Protein AF-A0A3B8UDN6-F1 (afdb_monomer_lite)

Radius of gyration: 24.76 Å; chains: 1; bounding box: 52×38×62 Å

Foldseek 3Di:
DDPCPVVVVVLVVVLVCVPPDPPDLVNVLVVLVVCCVVVVDPPVRSVVVSVVVVVSVVVSVVVVVVVVVVVVVVVVVVVVVVVVVQVPDDPVVVVVVVVVVVVVVVVVVPPPDD

pLDDT: mean 71.59, std 10.96, range [37.34, 85.25]

Structure (mmCIF, N/CA/C/O backbone):
data_AF-A0A3B8UDN6-F1
#
_entry.id   AF-A0A3B8UDN6-F1
#
loop_
_atom_site.group_PDB
_atom_site.id
_atom_site.type_symbol
_atom_site.label_atom_id
_atom_site.label_alt_id
_atom_site.label_comp_id
_atom_site.label_asym_id
_atom_site.label_entity_id
_atom_site.label_seq_id
_atom_site.pdbx_PDB_ins_code
_atom_site.Cartn_x
_atom_site.Cartn_y
_atom_site.Cartn_z
_atom_site.occupancy
_atom_site.B_iso_or_equiv
_atom_site.auth_seq_id
_atom_site.auth_comp_id
_atom_site.auth_asym_id
_atom_site.auth_atom_id
_atom_site.pdbx_PDB_model_num
ATOM 1 N N . MET A 1 1 ? 6.795 -5.118 29.912 1.00 37.34 1 MET A N 1
ATOM 2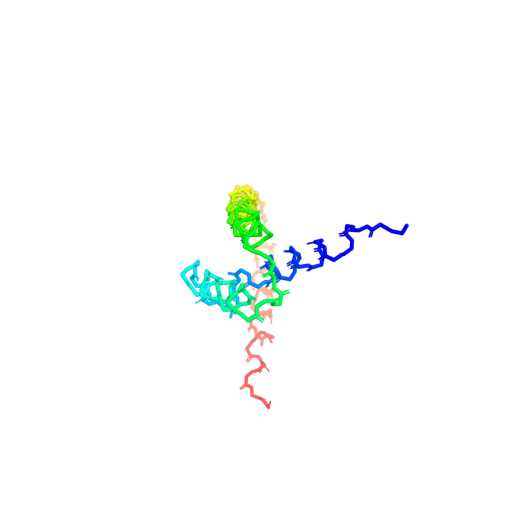 C CA . MET A 1 1 ? 6.367 -6.025 28.830 1.00 37.34 1 MET A CA 1
ATOM 3 C C . MET A 1 1 ? 5.442 -5.225 27.948 1.00 37.34 1 MET A C 1
ATOM 5 O O . MET A 1 1 ? 4.398 -4.778 28.404 1.00 37.34 1 MET A O 1
ATOM 9 N N . ASP A 1 2 ? 5.943 -4.901 26.768 1.00 42.41 2 ASP A N 1
ATOM 10 C CA . ASP A 1 2 ? 5.487 -3.802 25.929 1.00 42.41 2 ASP A CA 1
ATOM 11 C C . ASP A 1 2 ? 4.122 -4.082 25.298 1.00 42.41 2 ASP A C 1
ATOM 13 O O . ASP A 1 2 ? 3.952 -5.017 24.518 1.00 42.41 2 ASP A O 1
ATOM 17 N N . ASN A 1 3 ? 3.154 -3.214 25.591 1.00 46.75 3 ASN A N 1
ATOM 18 C CA . ASN A 1 3 ? 1.788 -3.275 25.061 1.00 46.75 3 ASN A CA 1
ATOM 19 C C . ASN A 1 3 ? 1.704 -2.937 23.549 1.00 46.75 3 ASN A C 1
ATOM 21 O O . ASN A 1 3 ? 0.618 -2.842 22.987 1.00 46.75 3 ASN A O 1
ATOM 25 N N . ASN A 1 4 ? 2.853 -2.759 22.885 1.00 55.75 4 ASN A N 1
ATOM 26 C CA . ASN A 1 4 ? 2.980 -2.408 21.468 1.00 55.75 4 ASN A CA 1
ATOM 27 C C . ASN A 1 4 ? 3.018 -3.624 20.530 1.00 55.75 4 ASN A C 1
ATOM 29 O O . ASN A 1 4 ? 2.789 -3.470 19.335 1.00 55.75 4 ASN A O 1
ATOM 33 N N . VAL A 1 5 ? 3.257 -4.837 21.041 1.00 57.72 5 VAL A N 1
ATOM 34 C CA . VAL A 1 5 ? 3.348 -6.047 20.197 1.00 57.72 5 VAL A CA 1
ATOM 35 C C . VAL A 1 5 ? 1.996 -6.407 19.568 1.00 57.72 5 VAL A C 1
ATOM 37 O O . VAL A 1 5 ? 1.943 -6.820 18.411 1.00 57.72 5 VAL A O 1
ATOM 40 N N . PHE A 1 6 ? 0.894 -6.202 20.296 1.00 56.00 6 PHE A N 1
ATOM 41 C CA . PHE A 1 6 ? -0.453 -6.497 19.797 1.00 56.00 6 PHE A CA 1
ATOM 42 C C . PHE A 1 6 ? -0.918 -5.470 18.750 1.00 56.00 6 PHE A C 1
ATOM 44 O O . PHE A 1 6 ? -1.445 -5.842 17.703 1.00 56.00 6 PHE A O 1
ATOM 51 N N . GLY A 1 7 ? -0.649 -4.181 18.990 1.00 64.69 7 GLY A N 1
ATOM 52 C CA . GLY A 1 7 ? -0.997 -3.098 18.065 1.00 64.69 7 GLY A CA 1
ATOM 53 C C . GLY A 1 7 ? -0.210 -3.149 16.752 1.00 64.69 7 GLY A C 1
ATOM 54 O O . GLY A 1 7 ? -0.803 -3.026 15.680 1.00 64.69 7 GLY A O 1
ATOM 55 N N . ASP A 1 8 ? 1.103 -3.392 16.812 1.00 63.53 8 ASP A N 1
ATOM 56 C CA . ASP A 1 8 ? 1.938 -3.498 15.607 1.00 63.53 8 ASP A CA 1
ATOM 57 C C . ASP A 1 8 ? 1.664 -4.773 14.807 1.00 63.53 8 ASP A C 1
ATOM 59 O O . ASP A 1 8 ? 1.724 -4.749 13.577 1.00 63.53 8 ASP A O 1
ATOM 63 N N . GLY A 1 9 ? 1.330 -5.880 15.477 1.00 67.06 9 GLY A N 1
ATOM 64 C CA . GLY A 1 9 ? 0.936 -7.123 14.815 1.00 67.06 9 GLY A CA 1
ATOM 65 C C . GLY A 1 9 ? -0.326 -6.947 13.969 1.00 67.06 9 GLY A C 1
ATOM 66 O O . GLY A 1 9 ? -0.340 -7.324 12.798 1.00 67.06 9 GLY A O 1
ATOM 67 N N . ILE A 1 10 ? -1.354 -6.296 14.523 1.00 68.44 10 ILE A N 1
ATOM 68 C CA . ILE A 1 10 ? -2.593 -5.983 13.795 1.00 68.44 10 ILE A CA 1
ATOM 69 C C . ILE A 1 10 ? -2.317 -5.001 12.654 1.00 68.44 10 ILE A C 1
ATOM 71 O O . ILE A 1 10 ? -2.783 -5.226 11.541 1.00 68.44 10 ILE A O 1
ATOM 75 N N . LYS A 1 11 ? -1.510 -3.956 12.880 1.00 65.12 11 LYS A N 1
ATOM 76 C CA . LYS A 1 11 ? -1.133 -2.996 11.827 1.00 65.12 11 LYS A CA 1
ATOM 77 C C . LYS A 1 11 ? -0.408 -3.677 10.668 1.00 65.12 11 LYS A C 1
ATOM 79 O O . LYS A 1 11 ? -0.751 -3.426 9.517 1.00 65.12 11 LYS A O 1
ATOM 84 N N . LYS A 1 12 ? 0.538 -4.577 10.951 1.00 67.00 12 LYS A N 1
ATOM 85 C CA . LYS A 1 12 ? 1.259 -5.349 9.926 1.00 67.00 12 LYS A CA 1
ATOM 86 C C . LYS A 1 12 ? 0.351 -6.320 9.179 1.00 67.00 12 LYS A C 1
ATOM 88 O O . LYS A 1 12 ? 0.477 -6.425 7.966 1.00 67.00 12 LYS A O 1
ATOM 93 N N . LEU A 1 13 ? -0.575 -6.983 9.870 1.00 70.88 13 LEU A N 1
ATOM 94 C CA . LEU A 1 13 ? -1.567 -7.850 9.229 1.00 70.88 13 LEU A CA 1
ATOM 95 C C . LEU A 1 13 ? -2.524 -7.058 8.334 1.00 70.88 13 LEU A C 1
ATOM 97 O O . LEU A 1 13 ? -2.817 -7.499 7.227 1.00 70.88 13 LEU A O 1
ATOM 101 N N . VAL A 1 14 ? -2.961 -5.874 8.771 1.00 68.69 14 VAL A N 1
ATOM 102 C CA . VAL A 1 14 ? -3.759 -4.958 7.946 1.00 68.69 14 VAL A CA 1
ATOM 103 C C . VAL A 1 14 ? -2.954 -4.524 6.721 1.00 68.69 14 VAL A C 1
ATOM 105 O O . VAL A 1 14 ? -3.445 -4.689 5.614 1.00 68.69 14 VAL A O 1
ATOM 108 N N . LEU A 1 15 ? -1.706 -4.073 6.887 1.00 67.81 15 LEU A N 1
ATOM 109 C CA . LEU A 1 15 ? -0.799 -3.679 5.796 1.00 67.81 15 LEU A CA 1
ATOM 110 C C . LEU A 1 15 ? -0.564 -4.800 4.775 1.00 67.81 15 LEU A C 1
ATOM 112 O O . LEU A 1 15 ? -0.652 -4.569 3.573 1.00 67.81 15 LEU A O 1
ATOM 116 N N . MET A 1 16 ? -0.318 -6.022 5.249 1.00 74.56 16 MET A N 1
ATOM 117 C CA . MET A 1 16 ? -0.150 -7.209 4.405 1.00 74.56 16 MET A CA 1
ATOM 118 C C . MET A 1 16 ? -1.474 -7.643 3.746 1.00 74.56 16 MET A C 1
ATOM 120 O O . MET A 1 16 ? -1.466 -8.327 2.727 1.00 74.56 16 MET A O 1
ATOM 124 N N . GLY A 1 17 ? -2.609 -7.220 4.313 1.00 66.62 17 GLY A N 1
A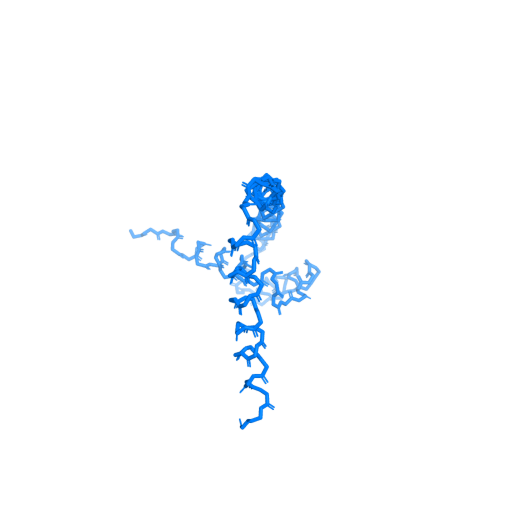TOM 125 C CA . GLY A 1 17 ? -3.967 -7.496 3.850 1.00 66.62 17 GLY A CA 1
ATOM 126 C C . GLY A 1 17 ? -4.593 -6.424 2.951 1.00 66.62 17 GLY A C 1
ATOM 127 O O . GLY A 1 17 ? -5.655 -6.698 2.390 1.00 66.62 17 GLY A O 1
ATOM 128 N N . ILE A 1 18 ? -3.956 -5.257 2.748 1.00 64.81 18 ILE A N 1
ATOM 129 C CA . ILE A 1 18 ? -4.474 -4.154 1.901 1.00 64.81 18 ILE A CA 1
ATOM 130 C C . ILE A 1 18 ? -4.738 -4.606 0.445 1.00 64.81 18 ILE A C 1
ATOM 132 O O . ILE A 1 18 ? -5.525 -3.976 -0.254 1.00 64.81 18 ILE A O 1
ATOM 136 N N . GLY A 1 19 ? -4.176 -5.739 0.001 1.00 54.81 19 GLY A N 1
ATOM 137 C CA . GLY A 1 19 ? -4.468 -6.342 -1.309 1.00 54.81 19 GLY A CA 1
ATOM 138 C C . GLY A 1 19 ? -5.398 -7.566 -1.315 1.00 54.81 19 GLY A C 1
ATOM 139 O O . GLY A 1 19 ? -5.862 -7.949 -2.384 1.00 54.81 19 GLY A O 1
ATOM 140 N N . ALA A 1 20 ? -5.674 -8.206 -0.172 1.00 57.44 20 ALA A N 1
ATOM 141 C CA . ALA A 1 20 ? -6.259 -9.558 -0.145 1.00 57.44 20 ALA A CA 1
ATOM 142 C C . ALA A 1 20 ? -7.767 -9.608 0.161 1.00 57.44 20 ALA A C 1
ATOM 144 O O . ALA A 1 20 ? -8.419 -10.612 -0.117 1.00 57.44 20 ALA A O 1
ATOM 145 N N . VAL A 1 21 ? -8.345 -8.548 0.729 1.00 53.75 21 VAL A N 1
ATOM 146 C CA . VAL A 1 21 ? -9.756 -8.528 1.127 1.00 53.75 21 VAL A CA 1
ATOM 147 C C . VAL A 1 21 ? -10.350 -7.147 0.889 1.00 53.75 21 VAL A C 1
ATOM 149 O O . VAL A 1 21 ? -9.946 -6.166 1.501 1.00 53.75 21 VAL A O 1
ATOM 152 N N . 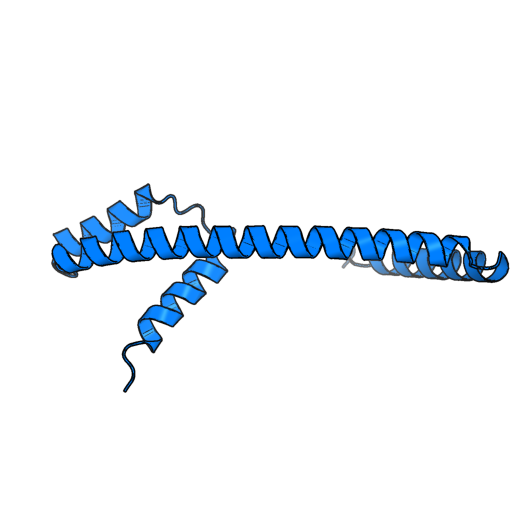ALA A 1 22 ? -11.369 -7.070 0.039 1.00 54.25 22 ALA A N 1
ATOM 153 C CA . ALA A 1 22 ? -12.259 -5.921 -0.087 1.00 54.25 22 ALA A CA 1
ATOM 154 C C . ALA A 1 22 ? -13.107 -5.720 1.194 1.00 54.25 22 ALA A C 1
ATOM 156 O O . ALA A 1 22 ? -14.338 -5.761 1.159 1.00 54.25 22 ALA A O 1
ATOM 157 N N . VAL A 1 23 ? -12.467 -5.548 2.355 1.00 53.81 23 VAL A N 1
ATOM 158 C CA . VAL A 1 23 ? -13.132 -5.107 3.584 1.00 53.81 23 VAL A CA 1
ATOM 159 C C . VAL A 1 23 ? -13.271 -3.598 3.473 1.00 53.81 23 VAL A C 1
ATOM 161 O O . VAL A 1 23 ? -12.357 -2.839 3.787 1.00 53.81 23 VAL A O 1
ATOM 164 N N . THR A 1 24 ? -14.411 -3.148 2.957 1.00 58.09 24 THR A N 1
ATOM 165 C CA . THR A 1 24 ? -14.749 -1.726 2.981 1.00 58.09 24 THR A CA 1
ATOM 166 C C . THR A 1 24 ? -14.874 -1.270 4.435 1.00 58.09 24 THR A C 1
ATOM 168 O O . THR A 1 24 ? -15.281 -2.041 5.310 1.00 58.09 24 THR A O 1
ATOM 171 N N . ALA A 1 25 ? -14.530 -0.008 4.713 1.00 61.25 25 ALA A N 1
ATOM 172 C CA . ALA A 1 25 ? -14.611 0.566 6.061 1.00 61.25 25 ALA A CA 1
ATOM 173 C C . ALA A 1 25 ? -15.994 0.357 6.723 1.00 61.25 25 ALA A C 1
ATOM 175 O O . ALA A 1 25 ? -16.092 0.276 7.946 1.00 61.25 25 ALA A O 1
ATOM 176 N N . GLU A 1 26 ? -17.045 0.207 5.911 1.00 63.50 26 GLU A N 1
ATOM 177 C CA . GLU A 1 26 ? -18.417 -0.105 6.317 1.00 63.50 26 GLU A CA 1
ATOM 178 C C . GLU A 1 26 ? -18.540 -1.457 7.040 1.00 63.50 26 GLU A C 1
ATOM 180 O O . GLU A 1 26 ? -19.198 -1.528 8.078 1.00 63.50 26 GLU A O 1
ATOM 185 N N . LYS A 1 27 ? -17.866 -2.516 6.565 1.00 67.75 27 LYS A N 1
ATOM 186 C CA . LYS A 1 27 ? -17.884 -3.831 7.234 1.00 67.75 27 LYS A CA 1
ATOM 187 C C . LYS A 1 27 ? -17.067 -3.840 8.524 1.00 67.75 27 LYS A C 1
ATOM 189 O O . LYS A 1 27 ? -17.464 -4.479 9.494 1.00 67.75 27 LYS A O 1
ATOM 194 N N . SER A 1 28 ? -15.967 -3.091 8.572 1.00 67.62 28 SER A N 1
ATOM 195 C CA . SER A 1 28 ? -15.150 -2.966 9.786 1.00 67.62 28 SER A CA 1
ATOM 196 C C . SER A 1 28 ? -15.903 -2.253 10.913 1.00 67.62 28 SER A C 1
ATOM 198 O O . SER A 1 28 ? -15.789 -2.650 12.070 1.00 67.62 28 SER A O 1
ATOM 200 N N . GLN A 1 29 ? -16.730 -1.252 10.585 1.00 71.50 29 GLN A N 1
ATOM 201 C CA . GLN A 1 29 ? -17.605 -0.603 11.568 1.00 71.50 29 GLN A CA 1
ATOM 202 C C . GLN A 1 29 ? -18.649 -1.569 12.136 1.00 71.50 29 GLN A C 1
ATOM 204 O O . GLN A 1 29 ? -18.855 -1.575 13.344 1.00 71.50 29 GLN A O 1
ATOM 209 N N . GLN A 1 30 ? -19.243 -2.429 11.303 1.00 74.56 30 GLN A N 1
ATOM 210 C CA . GLN A 1 30 ? -20.209 -3.432 11.764 1.00 74.56 30 GLN A CA 1
ATOM 211 C C . GLN A 1 30 ? -19.590 -4.437 12.741 1.00 74.56 30 GLN A C 1
ATOM 213 O O . GLN A 1 30 ? -20.197 -4.725 13.766 1.00 74.56 30 GLN A O 1
ATOM 218 N N . ILE A 1 31 ? -18.374 -4.920 12.46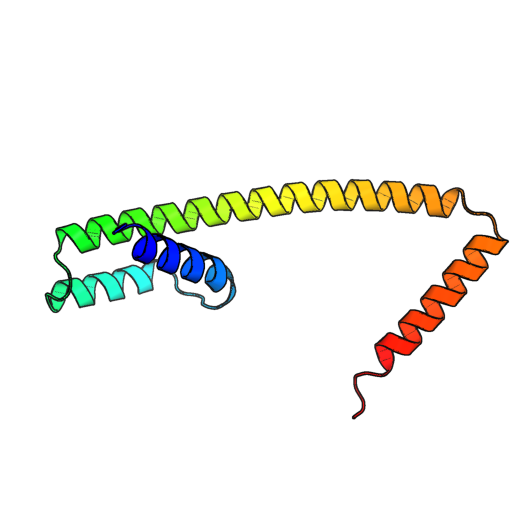8 1.00 76.19 31 ILE A N 1
ATOM 219 C CA . ILE A 1 31 ? -17.676 -5.872 13.349 1.00 76.19 31 ILE A CA 1
ATOM 220 C C . ILE A 1 31 ? -17.369 -5.226 14.705 1.00 76.19 31 ILE A C 1
ATOM 222 O O . ILE A 1 31 ? -17.613 -5.828 15.749 1.00 76.19 31 ILE A O 1
ATOM 226 N N . VAL A 1 32 ? -16.873 -3.984 14.705 1.00 76.06 32 VAL A N 1
ATOM 227 C CA . VAL A 1 32 ? -16.614 -3.244 15.949 1.00 76.06 32 VAL A CA 1
ATOM 228 C C . VAL A 1 32 ? -17.918 -2.997 16.713 1.00 76.06 32 VAL A C 1
ATOM 230 O O . VAL A 1 32 ? -17.971 -3.252 17.913 1.00 76.06 32 VAL A O 1
ATOM 233 N N . ASP A 1 33 ? -18.986 -2.578 16.033 1.00 78.19 33 ASP A N 1
ATOM 234 C CA . ASP A 1 33 ? -20.295 -2.349 16.653 1.00 78.19 33 ASP A CA 1
ATOM 235 C C . ASP A 1 33 ? -20.917 -3.640 17.215 1.00 78.19 33 ASP A C 1
ATOM 237 O O . ASP A 1 33 ? -21.582 -3.602 18.252 1.00 78.19 33 ASP A O 1
ATOM 241 N N . GLU A 1 34 ? -20.707 -4.794 16.579 1.00 79.25 34 GLU A N 1
ATOM 242 C CA . GLU A 1 34 ? -21.141 -6.094 17.102 1.00 79.25 34 GLU A CA 1
ATOM 243 C C . GLU A 1 34 ? -20.367 -6.500 18.360 1.00 79.25 34 GLU A C 1
ATOM 245 O O . GLU A 1 34 ? -20.981 -6.974 19.316 1.00 79.25 34 GLU A O 1
ATOM 250 N N . LEU A 1 35 ? -19.053 -6.266 18.402 1.00 75.69 35 LEU A N 1
ATOM 251 C CA . LEU A 1 35 ? -18.220 -6.520 19.584 1.00 75.69 35 LEU A CA 1
ATOM 252 C C . LEU A 1 35 ? -18.572 -5.574 20.746 1.00 75.69 35 LEU A C 1
ATOM 254 O O . LEU A 1 35 ? -18.590 -5.998 21.902 1.00 75.69 35 LEU A O 1
ATOM 258 N N . VAL A 1 36 ? -18.941 -4.324 20.443 1.00 78.81 36 VAL A N 1
ATOM 259 C CA . VAL A 1 36 ? -19.492 -3.366 21.417 1.00 78.81 36 VAL A CA 1
ATOM 260 C C . VAL A 1 36 ? -20.842 -3.851 21.955 1.00 78.81 36 VAL A C 1
ATOM 262 O O . VAL A 1 36 ? -21.059 -3.877 23.165 1.00 78.81 36 VAL A O 1
ATOM 265 N N . LYS A 1 37 ? -21.762 -4.264 21.072 1.00 78.06 37 LYS A N 1
ATOM 266 C CA . LYS A 1 37 ? -23.099 -4.754 21.460 1.00 78.06 37 LYS A CA 1
ATOM 267 C C . LYS A 1 37 ? -23.045 -6.037 22.284 1.00 78.06 37 LYS A C 1
ATOM 269 O O . LYS A 1 37 ? -23.886 -6.218 23.160 1.00 78.06 37 LYS A O 1
ATOM 274 N N . LYS A 1 38 ? -22.077 -6.916 22.014 1.00 82.50 38 LYS A N 1
ATOM 275 C CA . LYS A 1 38 ? -21.834 -8.137 22.797 1.00 82.50 38 LYS A CA 1
ATOM 276 C C . LYS A 1 38 ? -21.133 -7.868 24.134 1.00 82.50 38 LYS A C 1
ATOM 278 O O . LYS A 1 38 ? -21.039 -8.782 24.947 1.00 82.50 38 LYS A O 1
ATOM 283 N N . GLY A 1 39 ? -20.666 -6.639 24.376 1.00 75.94 39 GLY A N 1
ATOM 284 C CA . GLY A 1 39 ? -19.907 -6.271 25.573 1.00 75.94 39 GLY A CA 1
ATOM 285 C C . GLY A 1 39 ? -18.472 -6.810 25.590 1.00 75.94 39 GLY A C 1
ATOM 286 O O . GLY A 1 39 ? -17.808 -6.710 26.617 1.00 75.94 39 GLY A O 1
ATOM 287 N N . GLU A 1 40 ? -17.989 -7.367 24.472 1.00 75.69 40 GLU A N 1
ATOM 288 C CA . GLU A 1 40 ? -16.604 -7.836 24.304 1.00 75.69 40 GLU A CA 1
ATOM 289 C C . GLU A 1 40 ? -15.618 -6.662 24.183 1.00 75.69 40 GLU A C 1
ATOM 291 O O . GLU A 1 40 ? -14.440 -6.791 24.508 1.00 75.69 40 GLU A O 1
ATOM 296 N N . ILE A 1 41 ? -16.113 -5.501 23.747 1.00 81.00 41 ILE A N 1
ATOM 297 C CA . ILE A 1 41 ? -15.395 -4.227 23.701 1.00 81.00 41 ILE A CA 1
ATOM 298 C C . ILE A 1 41 ? -16.266 -3.144 24.347 1.00 81.00 41 ILE A C 1
ATOM 300 O O . ILE A 1 41 ? -17.491 -3.148 24.218 1.00 81.00 41 ILE A O 1
ATOM 304 N N . THR A 1 42 ? -15.650 -2.177 25.024 1.00 81.19 42 THR A N 1
ATOM 305 C CA . THR A 1 42 ? -16.390 -1.008 25.522 1.00 81.19 42 THR A CA 1
ATOM 306 C C . THR A 1 42 ? -16.661 -0.010 24.392 1.00 81.19 42 THR A C 1
ATOM 308 O O . THR A 1 42 ? -15.885 0.112 23.445 1.00 81.19 42 THR A O 1
ATOM 311 N N . VAL A 1 43 ? -17.760 0.746 24.486 1.00 77.31 43 VAL A N 1
ATOM 312 C CA . VAL A 1 43 ? -18.146 1.751 23.472 1.00 77.31 43 VAL A CA 1
ATOM 313 C C . VAL A 1 43 ? -17.028 2.772 23.223 1.00 77.31 43 VAL A C 1
ATOM 315 O O . VAL A 1 43 ? -16.823 3.194 22.085 1.00 77.31 43 VAL A O 1
ATOM 318 N N . GLU A 1 44 ? -16.304 3.175 24.269 1.00 78.88 44 GLU A N 1
ATOM 319 C CA . GLU A 1 44 ? -15.181 4.112 24.148 1.00 78.88 44 GLU A CA 1
ATOM 320 C C . GLU A 1 44 ? -14.006 3.493 23.384 1.00 78.88 44 GLU A C 1
ATOM 322 O O . GLU A 1 44 ? -13.545 4.083 22.407 1.00 78.88 44 GLU A O 1
ATOM 327 N N . GLN A 1 45 ? -13.616 2.258 23.717 1.00 71.06 45 GLN A N 1
ATOM 328 C CA . GLN A 1 45 ? -12.549 1.543 23.008 1.00 71.06 45 GLN A CA 1
ATOM 329 C C . GLN A 1 45 ? -12.906 1.252 21.546 1.00 71.06 45 GLN A C 1
ATOM 331 O O . GLN A 1 45 ? -12.050 1.352 20.671 1.00 71.06 45 GLN A O 1
ATOM 336 N N . GLY A 1 46 ? -14.169 0.932 21.246 1.00 77.81 46 GLY A N 1
ATOM 337 C CA . GLY A 1 46 ? -14.626 0.716 19.871 1.00 77.81 46 GLY A CA 1
ATOM 338 C C . GLY A 1 46 ? -14.524 1.983 19.012 1.00 77.81 46 GLY A C 1
ATOM 339 O O . GLY A 1 46 ? -14.138 1.920 17.841 1.00 77.81 46 GLY A O 1
ATOM 340 N N . LYS A 1 47 ? -14.809 3.156 19.595 1.00 81.31 47 LYS A N 1
ATOM 341 C CA . LYS A 1 47 ? -14.664 4.450 18.909 1.00 81.31 47 LYS A CA 1
ATOM 342 C C . LYS A 1 47 ? -13.202 4.802 18.654 1.00 81.31 47 LYS A C 1
ATOM 344 O O . LYS A 1 47 ? -12.882 5.201 17.533 1.00 81.31 47 LYS A O 1
ATOM 349 N N . GLU A 1 48 ? -12.337 4.632 19.651 1.00 83.56 48 GLU A N 1
ATOM 350 C CA . GLU A 1 48 ? -10.894 4.849 19.497 1.00 83.56 48 GLU A CA 1
ATOM 351 C C . GLU A 1 48 ? -10.301 3.903 18.448 1.00 83.56 48 GLU A C 1
ATOM 353 O O . GLU A 1 48 ? -9.627 4.357 17.524 1.00 83.56 48 GLU A O 1
ATOM 358 N N . LEU A 1 49 ? -10.650 2.615 18.500 1.00 79.25 49 LEU A N 1
ATOM 359 C CA . LEU A 1 49 ? -10.196 1.613 17.535 1.00 79.25 49 LEU A CA 1
ATOM 360 C C . LEU A 1 49 ? -10.628 1.953 16.103 1.00 79.25 49 L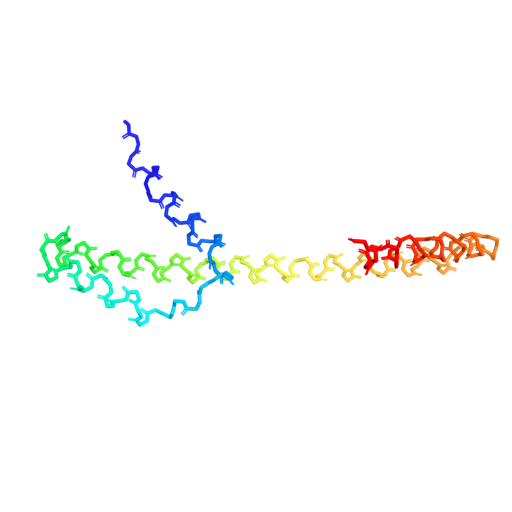EU A C 1
ATOM 362 O O . LEU A 1 49 ? -9.828 1.848 15.175 1.00 79.25 49 LEU A O 1
ATOM 366 N N . ASN A 1 50 ? -11.871 2.400 15.903 1.00 78.12 50 ASN A N 1
ATOM 367 C CA . ASN A 1 50 ? -12.364 2.808 14.585 1.00 78.12 50 ASN A CA 1
ATOM 368 C C . ASN A 1 50 ? -11.597 4.026 14.038 1.00 78.12 50 ASN A C 1
ATOM 370 O O . ASN A 1 50 ? -11.303 4.094 12.843 1.00 78.12 50 ASN A O 1
ATOM 374 N N . GLN A 1 51 ? -11.257 4.991 14.897 1.00 83.38 51 GLN A N 1
ATOM 375 C CA . GLN A 1 51 ? -10.471 6.160 14.497 1.00 83.38 51 GLN A CA 1
ATOM 376 C C . GLN A 1 51 ? -9.017 5.797 14.189 1.00 83.38 51 GLN A C 1
ATOM 378 O O . GLN A 1 51 ? -8.482 6.242 13.168 1.00 83.38 51 GLN A O 1
ATOM 383 N N . GLU A 1 52 ? -8.390 4.973 15.028 1.00 80.44 52 GLU A N 1
ATOM 384 C CA . GLU A 1 52 ? -7.007 4.549 14.829 1.00 80.44 52 GLU A CA 1
ATOM 385 C C . GLU A 1 52 ? -6.874 3.678 13.577 1.00 80.44 52 GLU A C 1
ATOM 387 O O . GLU A 1 52 ? -5.996 3.933 12.755 1.00 80.44 52 GLU A O 1
ATOM 392 N N . LEU A 1 53 ? -7.804 2.746 13.351 1.00 79.00 53 LEU A N 1
ATOM 393 C CA . LEU A 1 53 ? -7.827 1.911 12.151 1.00 79.00 53 LEU A CA 1
ATOM 394 C C . LEU A 1 53 ? -7.971 2.752 10.876 1.00 79.00 53 LEU A C 1
ATOM 396 O O . LEU A 1 53 ? -7.188 2.583 9.942 1.00 79.00 53 LEU A O 1
ATOM 400 N N . LYS A 1 54 ? -8.917 3.704 10.840 1.00 79.25 54 LYS A N 1
ATOM 401 C CA . LYS A 1 54 ? -9.088 4.620 9.694 1.00 79.25 54 LYS A CA 1
ATOM 402 C C . LYS A 1 54 ? -7.818 5.421 9.415 1.00 79.25 54 LYS A C 1
ATOM 404 O O . LYS A 1 54 ? -7.428 5.579 8.258 1.00 79.25 54 LYS A O 1
ATOM 409 N N . ARG A 1 55 ? -7.158 5.911 10.466 1.00 84.50 55 ARG A N 1
ATOM 410 C CA . ARG A 1 55 ? -5.912 6.675 10.349 1.00 84.50 55 ARG A CA 1
ATOM 411 C C . ARG A 1 55 ? -4.748 5.803 9.878 1.00 84.50 55 ARG A C 1
ATOM 413 O O . ARG A 1 55 ? -3.985 6.249 9.027 1.00 84.50 55 ARG A O 1
ATOM 420 N N . SER A 1 56 ? -4.624 4.581 10.396 1.00 78.25 56 SER A N 1
ATOM 421 C CA . SER A 1 56 ? -3.598 3.621 9.979 1.00 78.25 56 SER A CA 1
ATOM 422 C C . SER A 1 56 ? -3.757 3.227 8.515 1.00 78.25 56 SER A C 1
ATOM 424 O O . SER A 1 56 ? -2.787 3.317 7.775 1.00 78.25 56 SER A O 1
ATOM 426 N N . VAL A 1 57 ? -4.970 2.885 8.072 1.00 75.94 57 VAL A N 1
ATOM 427 C CA . VAL A 1 57 ? -5.226 2.520 6.668 1.00 75.94 57 VAL A CA 1
ATOM 428 C C . VAL A 1 57 ? -4.906 3.678 5.727 1.00 75.94 57 VAL A C 1
ATOM 430 O O . VAL A 1 57 ? -4.219 3.473 4.730 1.00 75.94 57 VAL A O 1
ATOM 433 N N . LYS A 1 58 ? -5.347 4.901 6.052 1.00 77.69 58 LYS A N 1
ATOM 434 C CA . LYS A 1 58 ? -5.062 6.075 5.217 1.00 77.69 58 LYS A CA 1
ATOM 435 C C . LYS A 1 58 ? -3.559 6.341 5.102 1.00 77.69 58 LYS A C 1
ATOM 437 O O . LYS A 1 58 ? -3.065 6.496 3.993 1.00 77.69 58 LYS A O 1
ATOM 442 N N . LYS A 1 59 ? -2.841 6.332 6.228 1.00 79.44 59 LYS A N 1
ATOM 443 C CA . LYS A 1 59 ? -1.391 6.549 6.239 1.00 79.44 59 LYS A CA 1
ATOM 444 C C . LYS A 1 59 ? -0.648 5.468 5.451 1.00 79.44 59 LYS A C 1
ATOM 446 O O . LYS A 1 59 ? 0.223 5.787 4.659 1.00 79.44 59 LYS A O 1
ATOM 451 N N . SER A 1 60 ? -1.016 4.200 5.628 1.00 76.88 60 SER A N 1
ATOM 452 C CA . SER A 1 60 ? -0.418 3.099 4.870 1.00 76.88 60 SER A CA 1
ATOM 453 C C . SER A 1 60 ? -0.667 3.215 3.368 1.00 76.88 60 SER A C 1
ATOM 455 O O . SER A 1 60 ? 0.208 2.863 2.587 1.00 76.88 60 SER A O 1
ATOM 457 N N . PHE A 1 61 ? -1.832 3.720 2.955 1.00 77.31 61 PHE A N 1
ATOM 458 C CA . PHE A 1 61 ? -2.114 3.978 1.546 1.00 77.31 61 PHE A CA 1
ATOM 459 C C . PHE A 1 61 ? -1.239 5.109 0.989 1.00 77.31 61 PHE A C 1
ATOM 461 O O . PHE A 1 61 ? -0.642 4.944 -0.068 1.00 77.31 61 PHE A O 1
ATOM 468 N N . GLU A 1 62 ? -1.105 6.214 1.727 1.00 77.75 62 GLU A N 1
ATOM 469 C CA . GLU A 1 62 ? -0.222 7.334 1.367 1.00 77.75 62 GLU A CA 1
ATOM 470 C C . GLU A 1 62 ? 1.253 6.890 1.280 1.00 77.75 62 GLU A C 1
ATOM 472 O O . GLU A 1 62 ? 1.937 7.228 0.317 1.00 77.75 62 GLU A O 1
ATOM 477 N N . ASP A 1 63 ? 1.726 6.072 2.227 1.00 77.69 63 ASP A N 1
ATOM 478 C CA . ASP A 1 63 ? 3.091 5.527 2.231 1.00 77.69 63 ASP A CA 1
ATOM 479 C C . ASP A 1 63 ? 3.334 4.585 1.030 1.00 77.69 63 ASP A C 1
ATOM 481 O O . ASP A 1 63 ? 4.404 4.612 0.419 1.00 77.69 63 ASP A O 1
ATOM 485 N N . VAL A 1 64 ? 2.344 3.761 0.657 1.00 75.00 64 VAL A N 1
ATOM 486 C CA . VAL A 1 64 ? 2.419 2.881 -0.525 1.00 75.00 64 VAL A CA 1
ATOM 487 C C . VAL A 1 64 ? 2.387 3.685 -1.824 1.00 75.00 64 VAL A C 1
ATOM 489 O O . VAL A 1 64 ? 3.134 3.368 -2.748 1.00 75.00 64 VAL A O 1
ATOM 492 N N . GLU A 1 65 ? 1.551 4.718 -1.911 1.00 73.44 65 GLU A N 1
ATOM 493 C CA . GLU A 1 65 ? 1.471 5.589 -3.086 1.00 73.44 65 GLU A CA 1
ATOM 494 C C . GLU A 1 65 ? 2.779 6.365 -3.289 1.00 73.44 65 GLU A C 1
ATOM 496 O O . GLU A 1 65 ? 3.309 6.390 -4.400 1.00 73.44 65 GLU A O 1
ATOM 501 N N . ALA A 1 66 ? 3.361 6.896 -2.209 1.00 75.88 66 ALA A N 1
ATOM 502 C CA . ALA A 1 66 ? 4.671 7.541 -2.237 1.00 75.88 66 ALA A CA 1
ATOM 503 C C . ALA A 1 66 ? 5.780 6.565 -2.666 1.00 75.88 66 ALA A C 1
ATOM 505 O O . ALA A 1 66 ? 6.551 6.867 -3.577 1.00 75.88 66 ALA A O 1
ATOM 506 N N . ALA A 1 67 ? 5.816 5.360 -2.087 1.00 73.94 67 ALA A N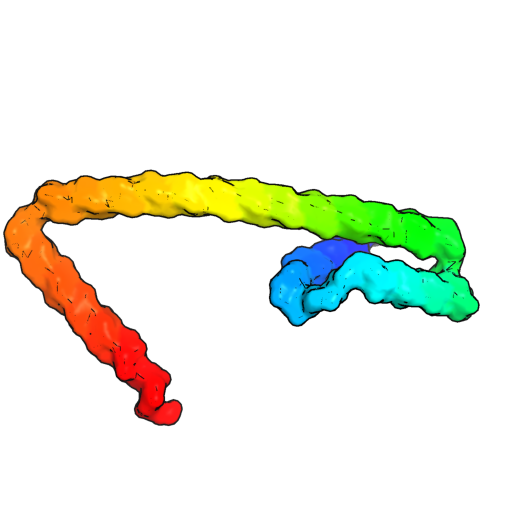 1
ATOM 507 C CA . ALA A 1 67 ? 6.788 4.335 -2.463 1.00 73.94 67 ALA A CA 1
ATOM 508 C C . ALA A 1 67 ? 6.632 3.885 -3.925 1.00 73.94 67 ALA A C 1
ATOM 510 O O . ALA A 1 67 ? 7.626 3.605 -4.597 1.00 73.94 67 ALA A O 1
ATOM 511 N N . LYS A 1 68 ? 5.395 3.829 -4.437 1.00 71.56 68 LYS A N 1
ATOM 512 C CA . LYS A 1 68 ? 5.116 3.529 -5.844 1.00 71.56 68 LYS A CA 1
ATOM 513 C C . LYS A 1 68 ? 5.604 4.650 -6.759 1.00 71.56 68 LYS A C 1
ATOM 515 O O . LYS A 1 68 ? 6.242 4.343 -7.761 1.00 71.56 68 LYS A O 1
ATOM 520 N N . ALA A 1 69 ? 5.350 5.909 -6.411 1.00 73.38 69 ALA A N 1
ATOM 521 C CA . ALA A 1 69 ? 5.822 7.058 -7.180 1.00 73.38 69 ALA A CA 1
ATOM 522 C C . ALA A 1 69 ? 7.360 7.100 -7.242 1.00 73.38 69 ALA A C 1
ATOM 524 O O . ALA A 1 69 ? 7.925 7.218 -8.327 1.00 73.38 69 ALA A O 1
ATOM 525 N N . GLU A 1 70 ? 8.042 6.891 -6.111 1.00 73.31 70 GLU A N 1
ATOM 526 C CA . GLU A 1 70 ? 9.508 6.783 -6.071 1.00 73.31 70 GLU A CA 1
ATOM 527 C C . GLU A 1 70 ? 10.037 5.587 -6.878 1.00 73.31 70 GLU A C 1
ATOM 529 O O . GLU A 1 70 ? 11.112 5.655 -7.479 1.00 73.31 70 GLU A O 1
ATOM 534 N N . ALA A 1 71 ? 9.316 4.463 -6.880 1.00 73.50 71 ALA A N 1
ATOM 535 C CA . ALA A 1 71 ? 9.686 3.293 -7.668 1.00 73.50 71 ALA A CA 1
ATOM 536 C C . ALA A 1 71 ? 9.488 3.523 -9.172 1.00 73.50 71 ALA A C 1
ATOM 538 O O . ALA A 1 71 ? 10.331 3.089 -9.953 1.00 73.50 71 ALA A O 1
ATOM 539 N N . GLU A 1 72 ? 8.417 4.208 -9.581 1.00 72.31 72 GLU A N 1
ATOM 540 C CA . GLU A 1 72 ? 8.166 4.588 -10.977 1.00 72.31 72 GLU A CA 1
ATOM 541 C C . GLU A 1 72 ? 9.202 5.590 -11.488 1.00 72.31 72 GLU A C 1
ATOM 543 O O . GLU A 1 72 ? 9.720 5.401 -12.586 1.00 72.31 72 GLU A O 1
ATOM 548 N N . GLU A 1 73 ? 9.577 6.586 -10.684 1.00 73.75 73 GLU A N 1
ATOM 549 C CA . GLU A 1 73 ? 10.656 7.526 -11.011 1.00 73.75 73 GLU A CA 1
ATOM 550 C C . GLU A 1 73 ? 11.990 6.787 -11.201 1.00 73.75 73 GLU A C 1
ATOM 552 O O . GLU A 1 73 ? 12.608 6.862 -12.263 1.00 73.75 73 GLU A O 1
ATOM 557 N N . LYS A 1 74 ? 12.384 5.946 -10.234 1.00 72.19 74 LYS A N 1
ATOM 558 C CA . LYS A 1 74 ? 13.618 5.144 -10.330 1.00 72.19 74 LYS A CA 1
ATOM 559 C C . LYS A 1 74 ? 13.588 4.131 -11.474 1.00 72.19 74 LYS A C 1
ATOM 561 O O . LYS A 1 74 ? 14.641 3.799 -12.021 1.00 72.19 74 LYS A O 1
ATOM 566 N N . ALA A 1 75 ? 12.420 3.589 -11.809 1.00 70.06 75 ALA A N 1
ATOM 567 C CA . ALA A 1 75 ? 12.259 2.687 -12.943 1.00 70.06 75 ALA A CA 1
ATOM 568 C C . ALA A 1 75 ? 12.389 3.435 -14.274 1.00 70.06 75 ALA A C 1
ATOM 570 O O . ALA A 1 75 ? 13.023 2.909 -15.186 1.00 70.06 75 ALA A O 1
ATOM 571 N N . ALA A 1 76 ? 11.850 4.653 -14.372 1.00 71.19 76 ALA A N 1
ATOM 572 C CA . ALA A 1 76 ? 11.998 5.510 -15.542 1.00 71.19 76 ALA A CA 1
ATOM 573 C C . ALA A 1 76 ? 13.465 5.920 -15.758 1.00 71.19 76 ALA A C 1
ATOM 575 O O . ALA A 1 76 ? 13.977 5.745 -16.862 1.00 71.19 76 ALA A O 1
ATOM 576 N N . ASP A 1 77 ? 14.171 6.345 -14.705 1.00 74.31 77 ASP A N 1
ATOM 577 C CA . ASP A 1 77 ? 15.610 6.648 -14.770 1.00 74.31 77 ASP A CA 1
ATOM 578 C C . ASP A 1 77 ? 16.442 5.426 -15.181 1.00 74.31 77 ASP A C 1
ATOM 580 O O . ASP A 1 77 ? 17.309 5.508 -16.053 1.00 74.31 77 ASP A O 1
ATOM 584 N N . LYS A 1 78 ? 16.152 4.250 -14.609 1.00 73.44 78 LYS A N 1
ATOM 585 C CA . LYS A 1 78 ? 16.825 3.005 -15.012 1.00 73.44 78 LYS A CA 1
ATOM 586 C C . LYS A 1 78 ? 16.509 2.607 -16.449 1.00 73.44 78 LYS A C 1
ATOM 588 O O . LYS A 1 78 ? 17.388 2.074 -17.120 1.00 73.44 78 LYS A O 1
ATOM 593 N N . ALA A 1 79 ? 15.285 2.825 -16.922 1.00 70.00 79 ALA A N 1
ATOM 594 C CA . ALA A 1 79 ? 14.909 2.536 -18.300 1.00 70.00 79 ALA A CA 1
ATOM 595 C C . ALA A 1 79 ? 15.637 3.460 -19.290 1.00 70.00 79 ALA A C 1
ATOM 597 O O . ALA A 1 79 ? 16.112 2.973 -20.316 1.00 70.00 79 ALA A O 1
ATOM 598 N N . ASP A 1 80 ? 15.796 4.748 -18.965 1.00 76.69 80 ASP A N 1
ATOM 599 C CA . ASP A 1 80 ? 16.584 5.695 -19.769 1.00 76.69 80 ASP A CA 1
ATOM 600 C C . ASP A 1 80 ? 18.075 5.319 -19.779 1.00 76.69 80 ASP A C 1
ATOM 602 O O . ASP A 1 80 ? 18.693 5.241 -20.844 1.00 76.69 80 ASP A O 1
ATOM 606 N N . GLU A 1 81 ? 18.648 4.976 -18.617 1.00 78.56 81 GLU A N 1
ATOM 607 C CA . GLU A 1 81 ? 20.047 4.536 -18.516 1.00 78.56 81 GLU A CA 1
ATOM 608 C C . GLU A 1 81 ? 20.300 3.239 -19.303 1.00 78.56 81 GLU A C 1
ATOM 610 O O . GLU A 1 81 ? 21.308 3.114 -20.006 1.00 78.56 81 GLU A O 1
ATOM 615 N N . LEU A 1 82 ? 19.374 2.277 -19.229 1.00 76.44 82 LEU A N 1
ATOM 616 C CA . LEU A 1 82 ? 19.431 1.050 -20.023 1.00 76.44 82 LEU A CA 1
ATOM 617 C C . LEU A 1 82 ? 19.306 1.350 -21.521 1.00 76.44 82 LEU A C 1
ATOM 619 O O . LEU A 1 82 ? 20.066 0.790 -22.309 1.00 76.44 82 LEU A O 1
ATOM 623 N N . GLY A 1 83 ? 18.409 2.256 -21.921 1.00 76.31 83 GLY A N 1
ATOM 624 C CA . GLY A 1 83 ? 18.259 2.695 -23.310 1.00 76.31 83 GLY A CA 1
ATOM 625 C C . GLY A 1 83 ? 19.535 3.322 -23.878 1.00 76.31 83 GLY A C 1
ATOM 626 O O . GLY A 1 83 ? 19.931 3.007 -25.005 1.00 76.31 83 GLY A O 1
ATOM 627 N N . LYS A 1 84 ? 20.232 4.140 -23.082 1.00 82.69 84 LYS A N 1
ATOM 628 C CA . LYS A 1 84 ? 21.538 4.710 -23.451 1.00 82.69 84 LYS A CA 1
ATOM 629 C C . LYS A 1 84 ? 22.624 3.648 -23.553 1.00 82.69 84 LYS A C 1
ATOM 631 O O . LYS A 1 84 ? 23.282 3.573 -24.583 1.00 82.69 84 LYS A O 1
ATOM 636 N N . LYS A 1 85 ? 22.751 2.762 -22.558 1.00 80.50 85 LYS A N 1
ATOM 637 C CA . LYS A 1 85 ? 23.709 1.642 -22.610 1.00 80.50 85 LYS A CA 1
ATOM 638 C C . LYS A 1 85 ? 23.501 0.756 -23.833 1.00 80.50 85 LYS A C 1
ATOM 640 O O . LYS A 1 85 ? 24.477 0.391 -24.467 1.00 80.50 85 LYS A O 1
ATOM 645 N N . ILE A 1 86 ? 22.255 0.438 -24.184 1.00 77.75 86 ILE A N 1
ATOM 646 C CA . ILE A 1 86 ? 21.939 -0.358 -25.381 1.00 77.75 86 ILE A CA 1
ATOM 647 C C . ILE A 1 86 ? 22.312 0.402 -26.662 1.00 77.75 86 ILE A C 1
ATOM 649 O O . ILE A 1 86 ? 22.780 -0.210 -27.616 1.00 77.75 86 ILE A O 1
ATOM 653 N N . SER A 1 87 ? 22.138 1.724 -26.692 1.00 79.19 87 SER A N 1
ATOM 654 C CA . SER A 1 87 ? 22.495 2.553 -27.853 1.00 79.19 87 SER A CA 1
ATOM 655 C C . SER A 1 87 ? 24.009 2.724 -28.027 1.00 79.19 87 SER A C 1
ATOM 657 O O . SER A 1 87 ? 24.474 2.855 -29.157 1.00 79.19 87 SER A O 1
ATOM 659 N N . ASP A 1 88 ? 24.768 2.680 -26.930 1.00 85.25 88 ASP A N 1
ATOM 660 C CA . ASP A 1 88 ? 26.234 2.768 -26.925 1.00 85.25 88 ASP A CA 1
ATOM 661 C C . ASP A 1 88 ? 26.924 1.402 -27.152 1.00 85.25 88 ASP A C 1
ATOM 663 O O . ASP A 1 88 ? 28.145 1.349 -27.317 1.00 85.25 88 ASP A O 1
ATOM 667 N N . MET A 1 89 ? 26.173 0.290 -27.173 1.00 79.31 89 MET A N 1
ATOM 668 C CA . MET A 1 89 ? 26.710 -1.050 -27.446 1.00 79.31 89 MET A CA 1
ATOM 669 C C . MET A 1 89 ? 27.100 -1.223 -28.917 1.00 79.31 89 MET A C 1
ATOM 671 O O . MET A 1 89 ? 26.410 -0.783 -29.839 1.00 79.31 89 MET A O 1
ATOM 675 N N . SER A 1 90 ? 28.198 -1.941 -29.151 1.00 79.38 90 SER A N 1
ATOM 676 C CA . SER A 1 90 ? 28.629 -2.301 -30.502 1.00 79.38 90 SER A CA 1
ATOM 677 C C . SER A 1 90 ? 27.696 -3.338 -31.150 1.00 79.38 90 SER A C 1
ATOM 679 O O . SER A 1 90 ? 26.972 -4.075 -30.474 1.00 79.38 90 SER A O 1
ATOM 681 N N . ALA A 1 91 ? 27.725 -3.440 -32.484 1.00 80.31 91 ALA A N 1
ATOM 682 C CA . ALA A 1 91 ? 26.874 -4.375 -33.230 1.00 80.31 91 ALA A CA 1
ATOM 683 C C . ALA A 1 91 ? 27.051 -5.844 -32.787 1.00 80.31 91 ALA A C 1
ATOM 685 O O . ALA A 1 91 ? 26.082 -6.602 -32.763 1.00 80.31 91 ALA A O 1
ATOM 686 N N . GLU A 1 92 ? 28.263 -6.233 -32.381 1.00 76.75 92 GLU A N 1
ATOM 687 C CA . GLU A 1 92 ? 28.565 -7.579 -31.874 1.00 76.75 92 GLU A CA 1
ATOM 688 C C . GLU A 1 92 ? 27.954 -7.838 -30.487 1.00 76.75 92 GLU A C 1
ATOM 690 O O . GLU A 1 92 ? 27.522 -8.952 -30.180 1.00 76.75 92 GLU A O 1
ATOM 695 N N . GLU A 1 93 ? 27.891 -6.816 -29.637 1.00 78.94 93 GLU A N 1
ATOM 696 C CA . GLU A 1 93 ? 27.310 -6.916 -28.298 1.00 78.94 93 GLU A CA 1
ATOM 697 C C . GLU A 1 93 ? 25.777 -6.925 -28.345 1.00 78.94 93 GLU A C 1
ATOM 699 O O . GLU A 1 93 ? 25.145 -7.655 -27.580 1.00 78.94 93 GLU A O 1
ATOM 704 N N . LEU A 1 94 ? 25.172 -6.193 -29.285 1.00 78.81 94 LEU A N 1
ATOM 705 C CA . LEU A 1 94 ? 23.729 -6.238 -29.545 1.00 78.81 94 LEU A CA 1
ATOM 706 C C . LEU A 1 94 ? 23.272 -7.610 -30.059 1.00 78.81 94 LEU A C 1
ATOM 708 O O . LEU A 1 94 ? 22.216 -8.098 -29.655 1.00 78.81 94 LEU A O 1
ATOM 712 N N . GLU A 1 95 ? 24.061 -8.254 -30.920 1.00 81.38 95 GLU A N 1
ATOM 713 C CA . GLU A 1 95 ? 23.809 -9.627 -31.383 1.00 81.38 95 GLU A CA 1
ATOM 714 C C . GLU A 1 95 ? 23.866 -10.633 -30.222 1.00 81.38 95 GLU A C 1
ATOM 716 O O . GLU A 1 95 ? 22.962 -11.460 -30.070 1.00 81.38 95 GLU A O 1
ATOM 721 N N . LYS A 1 96 ? 24.870 -10.521 -29.338 1.00 83.00 96 LYS A N 1
ATOM 722 C CA . LYS A 1 96 ? 24.957 -11.348 -28.120 1.00 83.00 96 LYS A CA 1
ATOM 723 C C . LYS A 1 96 ? 23.777 -11.117 -27.177 1.00 83.00 96 LYS A C 1
ATOM 725 O O . LYS A 1 96 ? 23.226 -12.083 -26.651 1.00 83.00 96 LYS A O 1
ATOM 730 N N . LEU A 1 97 ? 23.355 -9.866 -26.995 1.00 80.44 97 LEU A N 1
ATOM 731 C CA . LEU A 1 97 ? 22.202 -9.523 -26.162 1.00 80.44 97 LEU A CA 1
ATOM 732 C C . LEU A 1 97 ? 20.904 -10.122 -26.725 1.00 80.44 97 LEU A C 1
ATOM 734 O O . LEU A 1 97 ? 20.132 -10.723 -25.981 1.00 80.44 97 LEU A O 1
ATOM 738 N N . LYS A 1 98 ? 20.688 -10.039 -28.044 1.00 84.81 98 LYS A N 1
ATOM 739 C CA . LYS A 1 98 ? 19.544 -10.683 -28.713 1.00 84.81 98 LYS A CA 1
ATOM 740 C C . LYS A 1 98 ? 19.554 -12.201 -28.544 1.00 84.81 98 LYS A C 1
ATOM 742 O O . LYS A 1 98 ? 18.498 -12.789 -28.316 1.00 84.81 98 LYS A O 1
ATOM 747 N N . ALA A 1 99 ? 20.722 -12.837 -28.636 1.00 85.06 99 ALA A N 1
ATOM 748 C CA . ALA A 1 99 ? 20.855 -14.276 -28.420 1.00 85.06 99 ALA A CA 1
ATOM 749 C C . ALA A 1 99 ? 20.498 -14.677 -26.977 1.00 85.06 99 ALA A C 1
ATOM 751 O O . ALA A 1 99 ? 19.734 -15.621 -26.784 1.00 85.06 99 ALA A O 1
ATOM 752 N N . MET A 1 100 ? 20.966 -13.918 -25.979 1.00 79.38 100 MET A N 1
ATOM 753 C CA . MET A 1 100 ? 20.625 -14.140 -24.567 1.00 79.38 100 MET A CA 1
ATOM 754 C C . MET A 1 100 ? 19.129 -13.956 -24.284 1.00 79.38 100 MET A C 1
ATOM 756 O O . MET A 1 100 ? 18.537 -14.764 -23.573 1.00 79.38 100 MET A O 1
ATOM 760 N N . ILE A 1 101 ? 18.497 -12.933 -24.869 1.00 85.00 101 ILE A N 1
ATOM 761 C CA . ILE A 1 101 ? 17.047 -12.708 -24.739 1.00 85.00 101 ILE A CA 1
ATOM 762 C C . ILE A 1 101 ? 16.270 -13.887 -25.335 1.00 85.00 101 ILE A C 1
ATOM 764 O O . ILE A 1 101 ? 15.362 -14.409 -24.695 1.00 85.00 101 ILE A O 1
ATOM 768 N N . LYS A 1 102 ? 16.670 -14.367 -26.517 1.00 83.25 102 LYS A N 1
ATOM 769 C CA . LYS A 1 102 ? 16.031 -15.514 -27.176 1.00 83.25 102 LYS A CA 1
ATOM 770 C C . LYS A 1 102 ? 16.136 -16.804 -26.351 1.00 83.25 102 LYS A C 1
ATOM 772 O O . LYS A 1 102 ? 15.195 -17.600 -26.326 1.00 83.25 102 LYS A O 1
ATOM 777 N N . GLU A 1 103 ? 17.264 -17.020 -25.678 1.00 82.56 103 GLU A N 1
ATOM 778 C CA . GLU A 1 103 ? 17.468 -18.164 -24.781 1.00 82.56 103 GLU A CA 1
ATOM 779 C C . GLU A 1 103 ? 16.602 -18.048 -23.515 1.00 82.56 103 GLU A C 1
ATOM 781 O O . GLU A 1 103 ? 15.920 -19.005 -23.143 1.00 82.56 103 GLU A O 1
ATOM 786 N N . ALA A 1 104 ? 16.531 -16.855 -22.916 1.00 78.25 104 ALA A N 1
ATOM 787 C CA . ALA A 1 104 ? 15.688 -16.583 -21.751 1.00 78.25 104 ALA A CA 1
ATOM 788 C C . ALA A 1 104 ? 14.183 -16.722 -22.059 1.00 78.25 104 ALA A C 1
ATOM 790 O O . ALA A 1 104 ? 13.442 -17.304 -21.267 1.00 78.25 104 ALA A O 1
ATOM 791 N N . GLU A 1 105 ? 13.722 -16.259 -23.225 1.00 71.81 105 GLU A N 1
ATOM 792 C CA . GLU A 1 105 ? 12.335 -16.438 -23.682 1.00 71.81 105 GLU A CA 1
ATOM 793 C C . GLU A 1 105 ? 11.986 -17.909 -23.951 1.00 71.81 105 GLU A C 1
ATOM 795 O O . GLU A 1 105 ? 10.849 -18.333 -23.731 1.00 71.81 105 GLU A O 1
ATOM 800 N N . SER A 1 106 ? 12.962 -18.703 -24.400 1.00 72.69 106 SER A N 1
ATOM 801 C CA . SER A 1 106 ? 12.790 -20.145 -24.615 1.00 72.69 106 SER A CA 1
ATOM 802 C C . SER A 1 106 ? 12.735 -20.913 -23.289 1.00 72.69 106 SER A C 1
ATOM 804 O O . SER A 1 106 ? 11.978 -21.874 -23.174 1.00 72.69 106 SER A O 1
ATOM 806 N N . ALA A 1 107 ? 13.472 -20.461 -22.269 1.00 67.31 107 ALA A N 1
ATOM 807 C CA . ALA A 1 107 ? 13.413 -21.012 -20.916 1.00 67.31 107 ALA A CA 1
ATOM 808 C C . ALA A 1 107 ? 12.117 -20.632 -20.173 1.00 67.31 107 ALA A C 1
ATOM 810 O O . ALA A 1 107 ? 11.573 -21.448 -19.432 1.00 67.31 107 ALA A O 1
ATOM 811 N N . ALA A 1 108 ? 11.580 -19.428 -20.399 1.00 59.12 108 ALA A N 1
ATOM 812 C CA . ALA A 1 108 ? 10.344 -18.965 -19.762 1.00 59.12 108 ALA A CA 1
ATOM 813 C C . ALA A 1 108 ? 9.072 -19.651 -20.302 1.00 59.12 108 ALA A C 1
ATOM 815 O O . ALA A 1 108 ? 8.093 -19.773 -19.574 1.00 59.12 108 ALA A O 1
ATOM 816 N N . LYS A 1 109 ? 9.079 -20.135 -21.553 1.00 52.28 109 LYS A N 1
ATOM 817 C CA . LYS A 1 109 ? 7.955 -20.877 -22.163 1.00 52.28 109 LYS A CA 1
ATOM 818 C C . LYS A 1 109 ? 7.963 -22.389 -21.891 1.00 52.28 109 LYS A C 1
ATOM 820 O O . LYS A 1 109 ? 7.097 -23.093 -22.396 1.00 52.28 109 LYS A O 1
ATOM 825 N N . GLY A 1 110 ? 8.916 -22.896 -21.107 1.00 46.12 110 GLY A N 1
ATOM 826 C CA . GLY A 1 110 ? 9.006 -24.316 -20.740 1.00 46.12 110 GLY A CA 1
ATOM 827 C C . GLY A 1 110 ? 8.278 -24.704 -19.446 1.00 46.12 110 GLY A C 1
ATOM 828 O O . GLY A 1 110 ? 8.462 -25.825 -18.986 1.00 46.12 110 GLY A O 1
ATOM 829 N N . GLY A 1 111 ? 7.516 -23.791 -18.831 1.00 46.69 111 GLY A N 1
ATOM 830 C CA . GLY A 1 111 ? 6.892 -23.992 -17.515 1.00 46.69 111 GLY A CA 1
ATOM 831 C C . GLY A 1 111 ? 5.396 -24.328 -17.505 1.00 46.69 111 GLY A C 1
ATOM 832 O O . GLY A 1 111 ? 4.872 -24.582 -16.428 1.00 46.69 111 GLY A O 1
ATOM 833 N N . ASP A 1 112 ? 4.717 -24.337 -18.657 1.00 47.69 112 ASP A N 1
ATOM 834 C CA . ASP A 1 112 ? 3.262 -24.578 -18.752 1.00 47.69 112 ASP A CA 1
ATOM 835 C C . ASP A 1 112 ? 2.892 -25.981 -19.281 1.00 47.69 112 ASP A C 1
ATOM 837 O O . ASP A 1 112 ? 1.744 -26.222 -19.642 1.00 47.69 112 ASP A O 1
ATOM 841 N N . ASP A 1 113 ? 3.840 -26.923 -19.325 1.00 45.56 113 ASP A N 1
ATOM 842 C CA . ASP A 1 113 ? 3.566 -28.317 -19.705 1.00 45.56 113 ASP A CA 1
ATOM 843 C C . ASP A 1 113 ? 4.339 -29.299 -18.802 1.00 45.56 113 ASP A C 1
ATOM 845 O O . ASP A 1 113 ? 5.359 -29.878 -19.193 1.00 45.56 113 ASP A O 1
ATOM 849 N N . GLN A 1 114 ? 3.872 -29.445 -17.554 1.00 37.94 114 GLN A N 1
ATOM 850 C CA . GLN A 1 114 ? 3.853 -30.720 -16.814 1.00 37.94 114 GLN A CA 1
ATOM 851 C C . GLN A 1 114 ? 3.009 -30.652 -15.538 1.00 37.94 114 GLN A C 1
ATOM 853 O O . GLN A 1 114 ? 3.230 -29.733 -14.720 1.00 37.94 114 GLN A O 1
#

Secondary structure (DSSP, 8-state):
--THHHHHHHHHHHHHHTTT----HHHHHHHHHHHHHTTSS-HHHHHHHHHHHHHHHHHHHHHHHHHHHHHHHHHHHHHHHHHHHHHHS-HHHHHHHHHHHHHHHHHHTTSS--

Sequence (114 aa):
MDNNVFGDGIKKLVLMGIGAVAVTAEKSQQIVDELVKKGEITVEQGKELNQELKRSVKKSFEDVEAAKAEAEEKAADKADELGKKISDMSAEELEKLKAMIKEAESAAKGGDDQ